Protein AF-A0A8C4P0Z4-F1 (afdb_monomer_lite)

Sequence (112 aa):
MQADARRRQRSNDNYFEDVPRSKLERQMAQAGEWCEPITLRPPNEATSSTPVQYWQHHPEKLIFQSCDYEAYYLGSMLVKELRGTESTQDACAKMRVNNFAKKKSLKKKLQK

Secondary structure (DSSP, 8-state):
--SSHHHHHTSSSSTTTTS---HHHHHHHHGGGG--------TTT--TTS---S-SS-HHHHHHS--------------SS--TTHHHHHHHHHHHHHHHHHHHHHHHHTT-

Foldseek 3Di:
DPPVVVVVVPPPPCPVVPDPQDPVNVVVVVVPVQPDPDDDDDPVPPPPPDPPPDDPDDVCCVPPHDDDDDDDDLDDDDQPDDDDCVSVVVVVVVSVVVSVVVVVVVVVVVVD

InterPro domains:
  IPR011993 PH-like domain superfamily [G3DSA:2.30.29.30] (49-112)
  IPR033635 Ankyrin repeat and SAM domain-containing protein 1/Caskin [PTHR24174] (2-99)

pLDDT: mean 70.67, std 17.08, range [40.75, 96.38]

Structure (mmCIF, N/CA/C/O backbone):
data_AF-A0A8C4P0Z4-F1
#
_entry.id   AF-A0A8C4P0Z4-F1
#
loop_
_atom_site.group_PDB
_atom_site.id
_atom_site.type_symbol
_atom_site.label_atom_id
_atom_site.label_alt_id
_atom_site.label_comp_id
_atom_site.label_asym_id
_atom_site.label_entity_id
_atom_site.label_seq_id
_atom_site.pdbx_PDB_ins_code
_atom_site.Cartn_x
_atom_site.Cartn_y
_atom_site.Cartn_z
_atom_site.occupancy
_atom_site.B_iso_or_equiv
_atom_site.auth_seq_id
_atom_site.auth_comp_id
_atom_site.auth_asym_id
_atom_site.auth_atom_id
_atom_site.pdbx_PDB_model_num
ATOM 1 N N . MET A 1 1 ? -22.651 25.678 -34.015 1.00 46.91 1 MET A N 1
ATOM 2 C CA . MET A 1 1 ? -21.656 25.433 -32.939 1.00 46.91 1 MET A CA 1
ATOM 3 C C . MET A 1 1 ? -21.719 24.000 -32.362 1.00 46.91 1 MET A C 1
ATOM 5 O O . MET A 1 1 ? -21.581 23.842 -31.161 1.00 46.91 1 MET A O 1
ATOM 9 N N . GLN A 1 2 ? -21.888 22.930 -33.163 1.00 53.06 2 GLN A N 1
ATOM 10 C CA . GLN A 1 2 ? -21.899 21.537 -32.636 1.00 53.06 2 GLN A CA 1
ATOM 11 C C . GLN A 1 2 ? -20.977 20.543 -33.375 1.00 53.06 2 GLN A C 1
ATOM 13 O O . GLN A 1 2 ? -20.815 19.413 -32.925 1.00 53.06 2 GLN A O 1
ATOM 18 N N . ALA A 1 3 ? -20.319 20.943 -34.468 1.00 44.44 3 ALA A N 1
ATOM 19 C CA . ALA A 1 3 ? -19.463 20.041 -35.248 1.00 44.44 3 ALA A CA 1
ATOM 20 C C . ALA A 1 3 ? -18.052 19.830 -34.647 1.00 44.44 3 ALA A C 1
ATOM 22 O O . ALA A 1 3 ? -17.390 18.846 -34.962 1.00 44.44 3 ALA A O 1
ATOM 23 N N . ASP A 1 4 ? -17.609 20.715 -33.747 1.00 52.91 4 ASP A N 1
ATOM 24 C CA . ASP A 1 4 ? -16.235 20.740 -33.215 1.00 52.91 4 ASP A CA 1
ATOM 25 C C . ASP A 1 4 ? -16.016 19.772 -32.027 1.00 52.91 4 ASP A C 1
ATOM 27 O O . ASP A 1 4 ? -14.901 19.330 -31.748 1.00 52.91 4 ASP A O 1
ATOM 31 N N . ALA A 1 5 ? -17.099 19.377 -31.344 1.00 47.59 5 ALA A N 1
ATOM 32 C CA . ALA A 1 5 ? -17.038 18.508 -30.166 1.00 47.59 5 ALA A CA 1
ATOM 33 C C . ALA A 1 5 ? -16.803 17.026 -30.519 1.00 47.59 5 ALA A C 1
ATOM 35 O O . ALA A 1 5 ? -16.118 16.312 -29.789 1.00 47.59 5 ALA A O 1
ATOM 36 N N . ARG A 1 6 ? -17.306 16.558 -31.672 1.00 53.38 6 ARG A N 1
ATOM 37 C CA . ARG A 1 6 ? -17.184 15.146 -32.085 1.00 53.38 6 ARG A CA 1
ATOM 38 C C . ARG A 1 6 ? -15.784 14.769 -32.575 1.00 53.38 6 ARG A C 1
ATOM 40 O O . ARG A 1 6 ? -15.417 13.599 -32.505 1.00 53.38 6 ARG A O 1
ATOM 47 N N . ARG A 1 7 ? -14.983 15.736 -33.043 1.00 52.75 7 ARG A N 1
ATOM 48 C CA . ARG A 1 7 ? -13.620 15.474 -33.542 1.00 52.75 7 ARG A CA 1
ATOM 49 C C . ARG A 1 7 ? -12.616 15.219 -32.414 1.00 52.75 7 ARG A C 1
ATOM 51 O O . ARG A 1 7 ? -11.642 14.510 -32.633 1.00 52.75 7 ARG A O 1
ATOM 58 N N . ARG A 1 8 ? -12.869 15.743 -31.207 1.00 52.44 8 ARG A N 1
ATOM 59 C CA . ARG A 1 8 ? -11.991 15.552 -30.038 1.00 52.44 8 ARG A CA 1
ATOM 60 C C . ARG A 1 8 ? -12.169 14.202 -29.340 1.00 52.44 8 ARG A C 1
ATOM 62 O O . ARG A 1 8 ? -11.203 13.704 -28.783 1.00 52.44 8 ARG A O 1
ATOM 69 N N . GLN A 1 9 ? -13.350 13.582 -29.404 1.00 51.03 9 GLN A N 1
ATOM 70 C CA . GLN A 1 9 ? -13.582 12.297 -28.724 1.00 51.03 9 GLN A CA 1
ATOM 71 C C . GLN A 1 9 ? -13.019 11.077 -29.466 1.00 51.03 9 GLN A C 1
ATOM 73 O O . GLN A 1 9 ? -12.776 10.064 -28.831 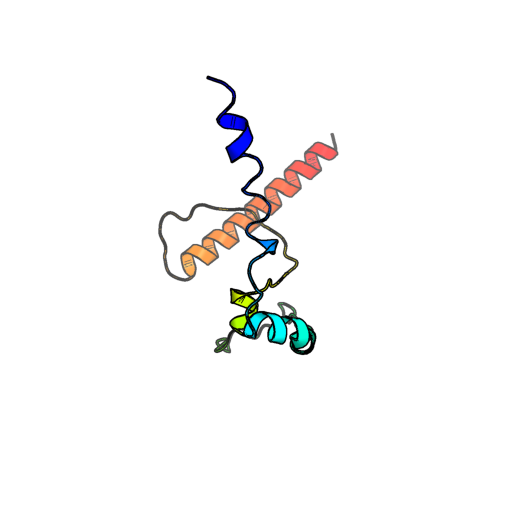1.00 51.03 9 GLN A O 1
ATOM 78 N N . ARG A 1 10 ? -12.786 11.143 -30.784 1.00 48.44 10 ARG A N 1
ATOM 79 C CA . ARG A 1 10 ? -12.343 9.967 -31.563 1.00 48.44 10 ARG A CA 1
ATOM 80 C C . ARG A 1 10 ? -10.822 9.814 -31.684 1.00 48.44 10 ARG A C 1
ATOM 82 O O . ARG A 1 10 ? -10.366 8.851 -32.281 1.00 48.44 10 ARG A O 1
ATOM 89 N N . SER A 1 11 ? -10.048 10.775 -31.176 1.00 50.84 11 SER A N 1
ATOM 90 C CA . SER A 1 11 ? -8.596 10.846 -31.401 1.00 50.84 11 SER A CA 1
ATOM 91 C C . SER A 1 11 ? -7.752 10.412 -30.200 1.00 50.84 11 SER A C 1
ATOM 93 O O . SER A 1 11 ? -6.532 10.390 -30.324 1.00 50.84 11 SER A O 1
ATOM 95 N N . ASN A 1 12 ? -8.362 10.106 -29.050 1.00 47.66 12 ASN A N 1
ATOM 96 C CA . ASN A 1 12 ? -7.616 9.917 -27.803 1.00 47.66 12 ASN A CA 1
ATOM 97 C C . ASN A 1 12 ? -7.426 8.450 -27.378 1.00 47.66 12 ASN A C 1
ATOM 99 O O . ASN A 1 12 ? -6.652 8.205 -26.462 1.00 47.66 12 ASN A O 1
ATOM 103 N N . ASP A 1 13 ? -8.073 7.488 -28.045 1.00 46.09 13 ASP A N 1
ATOM 104 C CA . ASP A 1 13 ? -8.014 6.070 -27.640 1.00 46.09 13 ASP A CA 1
ATOM 105 C C . ASP A 1 13 ? -6.921 5.251 -28.348 1.00 46.09 13 ASP A C 1
ATOM 107 O O . ASP A 1 13 ? -6.583 4.170 -27.886 1.00 46.09 13 ASP A O 1
ATOM 111 N N . ASN A 1 14 ? -6.313 5.762 -29.425 1.00 46.56 14 ASN A N 1
ATOM 112 C CA . ASN A 1 14 ? -5.303 5.015 -30.198 1.00 46.56 14 ASN A CA 1
ATOM 113 C C . ASN A 1 14 ? -3.859 5.493 -29.976 1.00 46.56 14 ASN A C 1
ATOM 115 O O . ASN A 1 14 ? -2.928 4.894 -30.499 1.00 46.56 14 ASN A O 1
ATOM 119 N N . TYR A 1 15 ? -3.640 6.554 -29.192 1.00 46.97 15 TYR A N 1
ATOM 120 C CA . TYR A 1 15 ? -2.289 7.095 -28.993 1.00 46.97 15 TYR A CA 1
ATOM 121 C C . TYR A 1 15 ? -1.390 6.171 -28.158 1.00 46.97 15 TYR A C 1
ATOM 123 O O . TYR A 1 15 ? -0.172 6.231 -28.278 1.00 46.97 15 TYR A O 1
ATOM 131 N N . PHE A 1 16 ? -1.977 5.318 -27.315 1.00 40.75 16 PHE A N 1
ATOM 132 C CA . PHE A 1 16 ? -1.209 4.420 -26.453 1.00 40.75 16 PHE A CA 1
ATOM 133 C C . PHE A 1 16 ? -0.806 3.109 -27.153 1.00 40.75 16 PHE A C 1
ATOM 135 O O . PHE A 1 16 ? 0.234 2.550 -26.823 1.00 40.75 16 PHE A O 1
ATOM 142 N N . GLU A 1 17 ? -1.574 2.652 -28.149 1.00 44.97 17 GLU A N 1
ATOM 143 C CA . GLU A 1 17 ? -1.304 1.403 -28.886 1.00 44.97 17 GLU A CA 1
ATOM 144 C C . GLU A 1 17 ? -0.241 1.568 -29.989 1.00 44.97 17 GLU A C 1
ATOM 146 O O . GLU A 1 17 ? 0.491 0.625 -30.281 1.00 44.97 17 GLU A O 1
ATOM 151 N N . ASP A 1 18 ? -0.096 2.771 -30.558 1.00 46.66 18 ASP A N 1
ATOM 152 C CA . ASP A 1 18 ? 0.884 3.064 -31.618 1.00 46.66 18 ASP A CA 1
ATOM 153 C C . ASP A 1 18 ? 2.266 3.501 -31.087 1.00 46.66 18 ASP A C 1
ATOM 155 O O . ASP A 1 18 ? 3.148 3.878 -31.866 1.00 46.66 18 ASP A O 1
ATOM 159 N N . VAL A 1 19 ? 2.504 3.453 -29.769 1.00 52.09 19 VAL A N 1
ATOM 160 C CA . VAL A 1 19 ? 3.842 3.704 -29.215 1.00 52.09 19 VAL A CA 1
ATOM 161 C C . VAL A 1 19 ? 4.728 2.502 -29.559 1.00 52.09 19 VAL A C 1
ATOM 163 O O . VAL A 1 19 ? 4.460 1.394 -29.086 1.00 52.09 19 VAL A O 1
ATOM 166 N N . PRO A 1 20 ? 5.800 2.661 -30.361 1.00 54.78 20 PRO A N 1
ATOM 167 C CA . PRO A 1 20 ? 6.692 1.554 -30.663 1.00 54.78 20 PRO A CA 1
ATOM 168 C C . PRO A 1 20 ? 7.333 1.083 -29.358 1.00 54.78 20 PRO A C 1
ATOM 170 O O . PRO A 1 20 ? 8.232 1.746 -28.837 1.00 54.78 20 PRO A O 1
ATOM 173 N N . ARG A 1 21 ? 6.860 -0.061 -28.834 1.00 57.81 21 ARG A N 1
ATOM 174 C CA . ARG A 1 21 ? 7.440 -0.721 -27.657 1.00 57.81 21 ARG A CA 1
ATOM 175 C C . ARG A 1 21 ? 8.953 -0.699 -27.792 1.00 57.81 21 ARG A C 1
ATOM 177 O O . ARG A 1 21 ? 9.500 -1.222 -28.775 1.00 57.81 21 ARG A O 1
ATOM 184 N N . SER A 1 22 ? 9.616 -0.054 -26.837 1.00 66.81 22 SER A N 1
ATOM 185 C CA . SER A 1 22 ? 11.064 0.135 -26.884 1.00 66.81 22 SER A CA 1
ATOM 186 C C . SER A 1 22 ? 11.769 -1.226 -26.984 1.00 66.81 22 SER A C 1
ATOM 188 O O . SER A 1 22 ? 11.234 -2.258 -26.572 1.00 66.81 22 SER A O 1
ATOM 190 N N . LYS A 1 23 ? 12.991 -1.266 -27.534 1.00 62.38 23 LYS A N 1
ATOM 191 C CA . LYS A 1 23 ? 13.789 -2.508 -27.596 1.00 62.38 23 LYS A CA 1
ATOM 192 C C . LYS A 1 23 ? 13.908 -3.176 -26.214 1.00 62.38 23 LYS A C 1
ATOM 194 O O . LYS A 1 23 ? 13.871 -4.401 -26.134 1.00 62.38 23 LYS A O 1
ATOM 199 N N . LEU A 1 24 ? 13.969 -2.357 -25.160 1.00 61.09 24 LEU A N 1
ATOM 200 C CA . LEU A 1 24 ? 13.936 -2.779 -23.763 1.00 61.09 24 LEU A CA 1
ATOM 201 C C . LEU A 1 24 ? 12.619 -3.486 -23.423 1.00 61.09 24 LEU A C 1
ATOM 203 O O . LEU A 1 24 ? 12.642 -4.608 -22.943 1.00 61.09 24 LEU A O 1
ATOM 207 N N . GLU A 1 25 ? 11.474 -2.896 -23.758 1.00 65.81 25 GLU A N 1
ATOM 208 C CA . GLU A 1 25 ? 10.158 -3.485 -23.488 1.00 65.81 25 GLU A CA 1
ATOM 209 C C . GLU A 1 25 ? 9.946 -4.831 -24.205 1.00 65.81 25 GLU A C 1
ATOM 211 O O . GLU A 1 25 ? 9.360 -5.761 -23.651 1.00 65.81 25 GLU A O 1
ATOM 216 N N . ARG A 1 26 ? 10.484 -4.977 -25.423 1.00 67.31 26 ARG A N 1
ATOM 217 C CA . ARG A 1 26 ? 10.432 -6.239 -26.179 1.00 67.31 26 ARG A CA 1
ATOM 218 C C . ARG A 1 26 ? 11.342 -7.320 -25.582 1.00 67.31 26 ARG A C 1
ATOM 220 O O . ARG A 1 26 ? 10.944 -8.480 -25.544 1.00 67.31 26 ARG A O 1
ATOM 227 N N . GLN A 1 27 ? 12.525 -6.948 -25.085 1.00 62.59 27 GLN A N 1
ATOM 228 C CA . GLN A 1 27 ? 13.380 -7.848 -24.297 1.00 62.59 27 GLN A CA 1
ATOM 229 C C . GLN A 1 27 ? 12.727 -8.213 -22.959 1.00 62.59 27 GLN A C 1
ATOM 231 O O . GLN A 1 27 ? 12.818 -9.358 -22.537 1.00 62.59 27 GLN 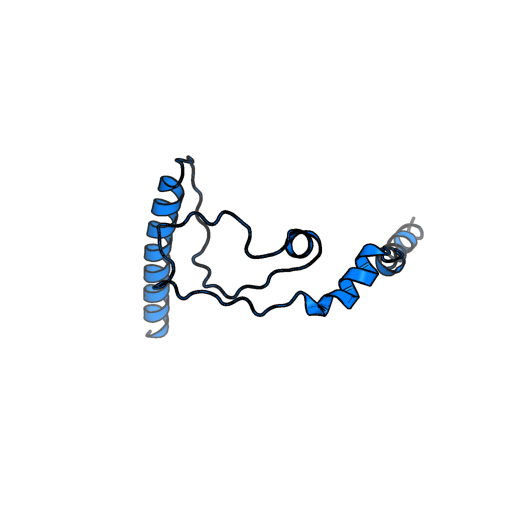A O 1
ATOM 236 N N . MET A 1 28 ? 12.005 -7.282 -22.331 1.00 58.56 28 MET A N 1
ATOM 237 C CA . MET A 1 28 ? 11.284 -7.500 -21.073 1.00 58.56 28 MET A CA 1
ATOM 238 C C . MET A 1 28 ? 10.078 -8.434 -21.223 1.00 58.56 28 MET A C 1
ATOM 240 O O . MET A 1 28 ? 9.806 -9.222 -20.325 1.00 58.56 28 MET A O 1
ATOM 244 N N . ALA A 1 29 ? 9.388 -8.407 -22.366 1.00 60.41 29 ALA A N 1
ATOM 245 C CA . ALA A 1 29 ? 8.337 -9.378 -22.676 1.00 60.41 29 ALA A CA 1
ATOM 246 C C . ALA A 1 29 ? 8.882 -10.813 -22.838 1.00 60.41 29 ALA A C 1
ATOM 248 O O . ALA A 1 29 ? 8.184 -11.773 -22.526 1.00 60.41 29 ALA A O 1
ATOM 249 N N . GLN A 1 30 ? 10.136 -10.967 -23.285 1.00 57.28 30 GLN A N 1
ATOM 250 C CA . GLN A 1 30 ? 10.848 -12.257 -23.302 1.00 57.28 30 GLN A CA 1
ATOM 251 C C . GLN A 1 30 ? 11.376 -12.663 -21.918 1.00 57.28 30 GLN A C 1
ATOM 253 O O . GLN A 1 30 ? 11.723 -13.814 -21.690 1.00 57.28 30 GLN A O 1
ATOM 258 N N . ALA A 1 31 ? 11.376 -11.729 -20.973 1.00 53.88 31 ALA A N 1
ATOM 259 C CA . ALA A 1 31 ? 11.927 -11.847 -19.635 1.00 53.88 31 ALA A CA 1
ATOM 260 C C . ALA A 1 31 ? 10.949 -12.494 -18.631 1.00 53.88 31 ALA A C 1
ATOM 262 O O . ALA A 1 31 ? 11.080 -12.321 -17.420 1.00 53.88 31 ALA A O 1
ATOM 263 N N . GLY A 1 32 ? 9.977 -13.271 -19.126 1.00 53.00 32 GLY A N 1
ATOM 264 C CA . GLY A 1 32 ? 9.129 -14.140 -18.300 1.00 53.00 32 GLY A CA 1
ATOM 265 C C . GLY A 1 32 ? 9.921 -15.179 -17.488 1.00 53.00 32 GLY A C 1
ATOM 266 O O . GLY A 1 32 ? 9.360 -15.787 -16.584 1.00 53.00 32 GLY A O 1
ATOM 267 N N . GLU A 1 33 ? 11.220 -15.342 -17.766 1.00 50.00 33 GLU A N 1
ATOM 268 C CA . GLU A 1 33 ? 12.165 -16.164 -16.998 1.00 50.00 33 GLU A CA 1
ATOM 269 C C . GLU A 1 33 ? 12.610 -15.546 -15.659 1.00 50.00 33 GLU A C 1
ATOM 271 O O . GLU A 1 33 ? 13.039 -16.284 -14.780 1.00 50.00 33 GLU A O 1
ATOM 276 N N . TRP A 1 34 ? 12.475 -14.230 -15.434 1.00 52.25 34 TRP A N 1
ATOM 277 C CA . TRP A 1 34 ? 12.845 -13.615 -14.139 1.00 52.25 34 TRP A CA 1
ATOM 278 C C . TRP A 1 34 ? 11.785 -13.809 -13.044 1.00 52.25 34 TRP A C 1
ATOM 280 O O . TRP A 1 34 ? 11.917 -13.295 -11.930 1.00 52.25 34 TRP A O 1
ATOM 290 N N . CYS A 1 35 ? 10.699 -14.515 -13.356 1.00 53.34 35 CYS A N 1
ATOM 291 C CA . CYS A 1 35 ? 9.627 -14.839 -12.428 1.00 53.34 35 CYS A CA 1
ATOM 292 C C . CYS A 1 35 ? 9.987 -16.071 -11.592 1.00 53.34 35 CYS A C 1
ATOM 294 O O . CYS A 1 35 ? 9.339 -17.111 -11.702 1.00 53.34 35 CYS A O 1
ATOM 296 N N . GLU A 1 36 ? 10.990 -15.961 -10.721 1.00 59.75 36 GLU A N 1
ATOM 297 C CA . GLU A 1 36 ? 11.117 -16.960 -9.661 1.00 59.75 36 GLU A CA 1
ATOM 298 C C . GLU A 1 36 ? 9.942 -16.824 -8.673 1.00 59.75 36 GLU A C 1
ATOM 300 O O . GLU A 1 36 ? 9.566 -15.699 -8.306 1.00 59.75 36 GLU A O 1
ATOM 305 N N . PR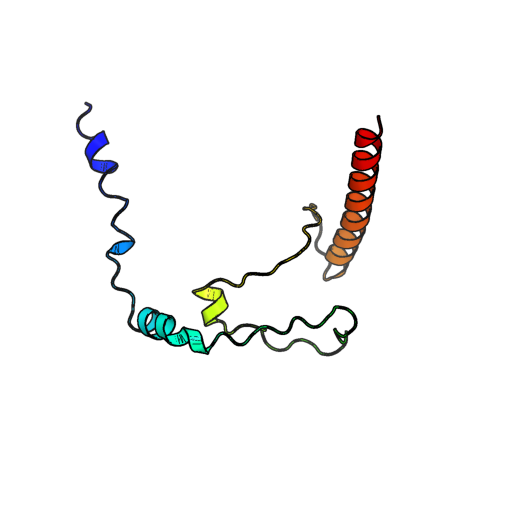O A 1 37 ? 9.325 -17.940 -8.237 1.00 57.38 37 PRO A N 1
ATOM 306 C CA . PRO A 1 37 ? 8.275 -17.913 -7.231 1.00 57.38 37 PRO A CA 1
ATOM 307 C C . PRO A 1 37 ? 8.791 -17.262 -5.947 1.00 57.38 37 PRO A C 1
ATOM 309 O O . PRO A 1 37 ? 9.730 -17.744 -5.316 1.00 57.38 37 PRO A O 1
ATOM 312 N N . ILE A 1 38 ? 8.157 -16.165 -5.535 1.00 61.09 38 ILE A N 1
ATOM 313 C CA . ILE A 1 38 ? 8.499 -15.498 -4.282 1.00 61.09 38 ILE A CA 1
ATOM 314 C C . ILE A 1 38 ? 8.109 -16.400 -3.106 1.00 61.09 38 ILE A C 1
ATOM 316 O O . ILE A 1 38 ? 6.931 -16.613 -2.817 1.00 61.09 38 ILE A O 1
ATOM 320 N N . THR A 1 39 ? 9.099 -16.943 -2.400 1.00 59.97 39 THR A N 1
ATOM 321 C CA . THR A 1 39 ? 8.845 -17.665 -1.152 1.00 59.97 39 THR A CA 1
ATOM 322 C C . THR A 1 39 ? 8.568 -16.640 -0.058 1.00 59.97 39 THR A C 1
ATOM 324 O O . THR A 1 39 ? 9.491 -16.086 0.548 1.00 59.97 39 THR A O 1
ATOM 327 N N . LEU A 1 40 ? 7.290 -16.341 0.184 1.00 59.44 40 LEU A N 1
ATOM 328 C CA . LEU A 1 40 ? 6.893 -15.565 1.354 1.00 59.44 40 LEU A CA 1
ATOM 329 C C . LEU A 1 40 ? 7.265 -16.368 2.601 1.00 59.44 40 LEU A C 1
ATOM 331 O O . LEU A 1 40 ? 6.647 -17.394 2.888 1.00 59.44 40 LEU A O 1
ATOM 335 N N . ARG A 1 41 ? 8.285 -15.916 3.339 1.00 62.31 41 ARG A N 1
ATOM 336 C CA . ARG A 1 41 ? 8.617 -16.539 4.622 1.00 62.31 41 ARG A CA 1
ATOM 337 C C . ARG A 1 41 ? 7.438 -16.367 5.579 1.00 62.31 41 ARG A C 1
ATOM 339 O O . ARG A 1 41 ? 6.907 -15.255 5.686 1.00 62.31 41 ARG A O 1
ATOM 346 N N . PRO A 1 42 ? 7.019 -17.428 6.281 1.00 57.78 42 PRO A N 1
ATOM 347 C CA . PRO A 1 42 ? 5.945 -17.308 7.241 1.00 57.78 42 PRO A CA 1
ATOM 348 C C . PRO A 1 42 ? 6.380 -16.365 8.385 1.00 57.78 42 PRO A C 1
ATOM 350 O O . PRO A 1 42 ? 7.569 -16.279 8.709 1.00 57.78 42 PRO A O 1
ATOM 353 N N . PRO A 1 43 ? 5.449 -15.611 9.002 1.00 57.16 43 PRO A N 1
ATOM 354 C CA . PRO A 1 43 ? 5.784 -14.572 9.984 1.00 57.16 43 PRO A CA 1
ATOM 355 C C . PRO A 1 43 ? 6.605 -15.052 11.194 1.00 57.16 43 PRO A C 1
ATOM 357 O O . PRO A 1 43 ? 7.260 -14.244 11.844 1.00 57.16 43 PRO A O 1
ATOM 360 N N . ASN A 1 44 ? 6.565 -16.350 11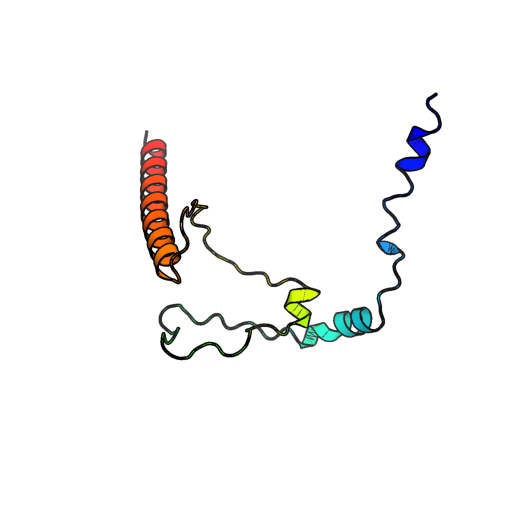.502 1.00 54.47 44 ASN A N 1
ATOM 361 C CA . ASN A 1 44 ? 7.328 -17.015 12.565 1.00 54.47 44 ASN A CA 1
ATOM 362 C C . ASN A 1 44 ? 8.800 -17.304 12.194 1.00 54.47 44 ASN A C 1
ATOM 364 O O . ASN A 1 44 ? 9.597 -17.555 13.092 1.00 54.47 44 ASN A O 1
ATOM 368 N N . GLU A 1 45 ? 9.166 -17.242 10.911 1.00 54.69 45 GLU A N 1
ATOM 369 C CA . GLU A 1 45 ? 10.529 -17.446 10.382 1.00 54.69 45 GLU A CA 1
ATOM 370 C C . GLU A 1 45 ? 11.178 -16.139 9.890 1.00 54.69 45 GLU A C 1
ATOM 372 O O . GLU A 1 45 ? 12.315 -16.115 9.399 1.00 54.69 45 GLU A O 1
ATOM 377 N N . ALA A 1 46 ? 10.464 -15.020 10.022 1.00 57.00 46 ALA A N 1
ATOM 378 C CA . ALA A 1 46 ? 11.014 -13.690 9.825 1.00 57.00 46 ALA A CA 1
ATOM 379 C C . ALA A 1 46 ? 11.950 -13.359 10.997 1.00 57.00 46 ALA A C 1
ATOM 381 O O . ALA A 1 46 ? 11.554 -12.744 11.985 1.00 57.00 46 ALA A O 1
ATOM 382 N N . THR A 1 47 ? 13.205 -13.805 10.911 1.00 53.66 47 THR A N 1
ATOM 383 C CA . THR A 1 47 ? 14.267 -13.432 11.849 1.00 53.66 47 THR A CA 1
ATOM 384 C C . THR A 1 47 ? 14.312 -11.909 11.970 1.00 53.66 47 THR A C 1
ATOM 386 O O . THR A 1 47 ? 14.675 -11.215 11.024 1.00 53.66 47 THR A O 1
ATOM 389 N N . SER A 1 48 ? 13.957 -11.379 13.138 1.00 58.06 48 SER A N 1
ATOM 390 C CA . SER A 1 48 ? 13.814 -9.945 13.422 1.00 58.06 48 SER A CA 1
ATOM 391 C C . SER A 1 48 ? 15.131 -9.157 13.443 1.00 58.06 48 SER A C 1
ATOM 393 O O . SER A 1 48 ? 15.160 -8.046 13.962 1.00 58.06 48 SER A O 1
ATOM 395 N N . SER A 1 49 ? 16.236 -9.722 12.951 1.00 52.59 49 SER A N 1
ATOM 396 C CA . SER A 1 49 ? 17.576 -9.215 13.257 1.00 52.59 49 SER A CA 1
ATOM 397 C C . SER A 1 49 ? 18.516 -9.050 12.067 1.00 52.59 49 SER A C 1
ATOM 399 O O . SER A 1 49 ? 19.591 -8.485 12.259 1.00 52.59 49 SER A O 1
ATOM 401 N N . THR A 1 50 ? 18.162 -9.490 10.857 1.00 53.97 50 THR A N 1
ATOM 402 C CA . THR A 1 50 ? 18.964 -9.158 9.672 1.00 53.97 50 THR A CA 1
ATOM 403 C C . THR A 1 50 ? 18.285 -8.030 8.903 1.00 53.97 50 THR A C 1
ATOM 405 O O . THR A 1 50 ? 17.174 -8.221 8.402 1.00 53.97 50 THR A O 1
ATOM 408 N N . PRO A 1 51 ? 18.899 -6.833 8.820 1.00 61.62 51 PRO A N 1
ATOM 409 C CA . PRO A 1 51 ? 18.367 -5.785 7.969 1.00 61.62 51 PRO A CA 1
ATOM 410 C C . PRO A 1 51 ? 18.311 -6.330 6.544 1.00 61.62 51 PRO A C 1
ATOM 412 O O . PRO A 1 51 ? 19.292 -6.862 6.025 1.00 61.62 51 PRO A O 1
ATOM 415 N N . VAL A 1 52 ? 17.141 -6.232 5.924 1.00 64.62 52 VAL A N 1
ATOM 416 C CA . VAL A 1 52 ? 16.983 -6.538 4.507 1.00 64.62 52 VAL A CA 1
ATOM 417 C C . VAL A 1 52 ? 17.764 -5.466 3.748 1.00 64.62 52 VAL A C 1
ATOM 419 O O . VAL A 1 52 ? 17.347 -4.312 3.695 1.00 64.62 52 VAL A O 1
ATOM 422 N N . GLN A 1 53 ? 18.948 -5.825 3.247 1.00 72.94 53 GLN A N 1
ATOM 423 C CA . GLN A 1 53 ? 19.852 -4.886 2.571 1.00 72.94 53 GLN A CA 1
ATOM 424 C C . GLN A 1 53 ? 19.496 -4.670 1.094 1.00 72.94 53 GLN A C 1
ATOM 426 O O . GLN A 1 53 ? 20.027 -3.757 0.468 1.00 72.94 53 GLN A O 1
ATOM 431 N N . TYR A 1 54 ? 18.605 -5.493 0.535 1.00 78.75 54 TYR A N 1
ATOM 432 C CA . TYR A 1 54 ? 18.193 -5.432 -0.865 1.00 78.75 54 TYR A CA 1
ATOM 433 C C . TYR A 1 54 ? 16.694 -5.690 -1.024 1.00 78.75 54 TYR A C 1
ATOM 435 O O . TYR A 1 54 ? 16.081 -6.405 -0.233 1.00 78.75 54 TYR A O 1
ATOM 443 N N . TRP A 1 55 ? 16.098 -5.102 -2.061 1.00 83.56 55 TRP A N 1
ATOM 444 C CA . TRP A 1 55 ? 14.694 -5.331 -2.392 1.00 83.56 55 TRP A CA 1
ATOM 445 C C . TRP A 1 55 ? 14.480 -6.761 -2.880 1.00 83.56 55 TRP A C 1
ATOM 447 O O . TRP A 1 55 ? 15.294 -7.307 -3.617 1.00 83.56 55 TRP A O 1
ATOM 457 N N . GLN A 1 56 ? 13.346 -7.346 -2.498 1.00 79.94 56 GLN A N 1
ATOM 458 C CA . GLN A 1 56 ? 12.966 -8.695 -2.920 1.00 79.94 56 GLN A CA 1
ATOM 459 C C . GLN A 1 56 ? 12.754 -8.804 -4.442 1.00 79.94 56 GLN A C 1
ATOM 461 O O . GLN A 1 56 ? 12.911 -9.883 -5.003 1.00 79.94 56 GLN A O 1
ATOM 466 N N . HIS A 1 57 ? 12.395 -7.698 -5.102 1.00 81.06 57 HIS A N 1
ATOM 467 C CA . HIS A 1 57 ? 12.246 -7.615 -6.555 1.00 81.06 57 HIS A CA 1
ATOM 468 C C . HIS A 1 57 ? 13.341 -6.734 -7.147 1.00 81.06 57 HIS A C 1
ATOM 470 O O . HIS A 1 57 ? 13.714 -5.720 -6.555 1.00 81.06 57 HIS A O 1
ATOM 476 N N . HIS A 1 58 ? 13.790 -7.090 -8.351 1.00 83.00 58 HIS A N 1
ATOM 477 C CA . HIS A 1 58 ? 14.621 -6.220 -9.178 1.00 83.00 58 HIS A CA 1
ATOM 478 C C . HIS A 1 58 ? 13.891 -4.888 -9.462 1.00 83.00 58 HIS A C 1
ATOM 480 O O . HIS A 1 58 ? 12.664 -4.896 -9.637 1.00 83.00 58 HIS A O 1
ATOM 486 N N . PRO A 1 59 ? 14.598 -3.741 -9.526 1.00 87.25 59 PRO A N 1
ATOM 487 C CA . PRO A 1 59 ? 13.976 -2.435 -9.750 1.00 87.25 59 PRO A CA 1
ATOM 488 C C . PRO A 1 59 ? 13.164 -2.383 -11.048 1.00 87.25 59 PRO A C 1
ATOM 490 O O . PRO A 1 59 ? 12.112 -1.749 -1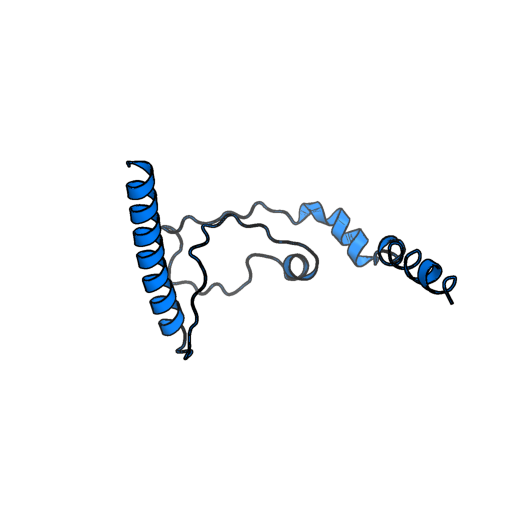1.084 1.00 87.25 59 PRO A O 1
ATOM 493 N N . GLU A 1 60 ? 13.583 -3.109 -12.086 1.00 87.31 60 GLU A N 1
ATOM 494 C CA . GLU A 1 60 ? 12.873 -3.204 -13.361 1.00 87.31 60 GLU A CA 1
ATOM 495 C C . GLU A 1 60 ? 11.437 -3.718 -13.188 1.00 87.31 60 GLU A C 1
ATOM 497 O O . GLU A 1 60 ? 10.505 -3.194 -13.798 1.00 87.31 60 GLU A O 1
ATOM 502 N N . LYS A 1 61 ? 11.241 -4.704 -12.308 1.00 83.69 61 LYS A N 1
ATOM 503 C CA . LYS A 1 61 ? 9.922 -5.270 -12.014 1.00 83.69 61 LYS A CA 1
ATOM 504 C C . LYS A 1 61 ? 9.039 -4.293 -11.232 1.00 83.69 61 LYS A C 1
ATOM 506 O O . LYS A 1 61 ? 7.838 -4.241 -11.466 1.00 83.69 61 LYS A O 1
ATOM 511 N N . LEU A 1 62 ? 9.622 -3.498 -10.332 1.00 86.31 62 LEU A N 1
ATOM 512 C CA . LEU A 1 62 ? 8.890 -2.505 -9.534 1.00 86.31 62 LEU A CA 1
ATOM 513 C C . LEU A 1 62 ? 8.493 -1.256 -10.338 1.00 86.31 62 LEU A C 1
ATOM 515 O O . LEU A 1 62 ? 7.488 -0.628 -10.020 1.00 86.31 62 LEU A O 1
ATOM 519 N N . ILE A 1 63 ? 9.292 -0.880 -11.341 1.00 88.38 63 ILE A N 1
ATOM 520 C CA . ILE A 1 63 ? 9.087 0.340 -12.137 1.00 88.38 63 ILE A CA 1
ATOM 521 C C . ILE A 1 63 ? 8.199 0.074 -13.357 1.00 88.38 63 ILE A C 1
ATOM 523 O O . ILE A 1 63 ? 7.355 0.904 -13.687 1.00 88.38 63 ILE A O 1
ATOM 527 N N . PHE A 1 64 ? 8.399 -1.056 -14.042 1.00 86.25 64 PHE A N 1
ATOM 528 C CA . PHE A 1 64 ? 7.789 -1.314 -15.353 1.00 86.25 64 PHE A CA 1
ATOM 529 C C . PHE A 1 64 ? 6.718 -2.413 -15.350 1.00 86.25 64 PHE A C 1
ATOM 531 O O . PHE A 1 64 ? 6.052 -2.609 -16.365 1.00 86.25 64 PHE A O 1
ATOM 538 N N . GLN A 1 65 ? 6.556 -3.148 -14.249 1.00 86.19 65 GLN A N 1
ATOM 539 C CA . GLN A 1 65 ? 5.566 -4.220 -14.112 1.00 86.19 65 GLN A CA 1
ATOM 540 C C . GLN A 1 65 ? 4.743 -4.025 -12.826 1.00 86.19 65 GLN A C 1
ATOM 542 O O . GLN A 1 65 ? 4.692 -2.931 -12.266 1.00 86.19 65 GLN A O 1
ATOM 547 N N . SER A 1 66 ? 4.072 -5.080 -12.363 1.00 83.94 66 SER A N 1
ATOM 548 C CA . SER A 1 66 ? 3.370 -5.122 -11.082 1.00 83.94 66 SER A CA 1
ATOM 549 C C . SER A 1 66 ? 3.929 -6.223 -10.180 1.00 83.94 66 SER A C 1
ATOM 551 O O . SER A 1 66 ? 4.533 -7.200 -10.627 1.00 83.94 66 SER A O 1
ATOM 553 N N . CYS A 1 67 ? 3.740 -6.049 -8.873 1.00 85.06 67 CYS A N 1
ATOM 554 C CA . CYS A 1 67 ? 4.009 -7.069 -7.865 1.00 85.06 67 CYS A CA 1
ATOM 555 C C . CYS A 1 67 ? 2.735 -7.283 -7.056 1.00 85.06 67 CYS A C 1
ATOM 557 O O . CYS A 1 67 ? 2.405 -6.469 -6.192 1.00 85.06 67 CYS A O 1
ATOM 559 N N . ASP A 1 68 ? 2.031 -8.370 -7.343 1.00 85.88 68 ASP A N 1
ATOM 560 C CA . ASP A 1 68 ? 0.757 -8.670 -6.704 1.00 85.88 68 ASP A CA 1
ATOM 561 C C . ASP A 1 68 ? 0.976 -9.494 -5.431 1.00 85.88 68 ASP A C 1
ATOM 563 O O . ASP A 1 68 ? 1.655 -10.521 -5.439 1.00 85.88 68 ASP A O 1
ATOM 567 N N . TYR A 1 69 ? 0.394 -9.029 -4.323 1.00 85.88 69 TYR A N 1
ATOM 568 C CA . TYR A 1 69 ? 0.445 -9.696 -3.025 1.00 85.88 69 TYR A CA 1
ATOM 569 C C . TYR A 1 69 ? -0.949 -9.797 -2.422 1.00 85.88 69 TYR A C 1
ATOM 571 O O . TYR A 1 69 ? -1.704 -8.823 -2.399 1.00 85.88 69 TYR A O 1
ATOM 579 N N . GLU A 1 70 ? -1.260 -10.958 -1.856 1.00 87.44 70 GLU A N 1
ATOM 580 C CA . GLU A 1 70 ? -2.473 -11.146 -1.071 1.00 87.44 70 GLU A CA 1
ATOM 581 C C . GLU A 1 70 ? -2.230 -10.728 0.386 1.00 87.44 70 GLU A C 1
ATOM 583 O O . GLU A 1 70 ? -1.302 -11.199 1.046 1.00 87.44 70 GLU A O 1
ATOM 588 N N . ALA A 1 71 ? -3.062 -9.820 0.903 1.00 86.69 71 ALA A N 1
ATOM 589 C CA . ALA A 1 71 ? -2.953 -9.334 2.274 1.00 86.69 71 ALA A CA 1
ATOM 590 C C . ALA A 1 71 ? -4.312 -8.942 2.863 1.00 86.69 71 ALA A C 1
ATOM 592 O O . ALA A 1 71 ? -5.240 -8.529 2.166 1.00 86.69 71 ALA A O 1
ATOM 593 N N . TYR A 1 72 ? -4.410 -8.996 4.193 1.00 87.56 72 TYR A N 1
ATOM 594 C CA . TYR A 1 72 ? -5.590 -8.531 4.916 1.00 87.56 72 TYR A CA 1
ATOM 595 C C . TYR A 1 72 ? -5.511 -7.031 5.198 1.00 87.56 72 TYR A C 1
ATOM 597 O O . TYR A 1 72 ? -4.753 -6.580 6.059 1.00 87.56 72 TYR A O 1
ATOM 605 N N . TYR A 1 73 ? -6.357 -6.253 4.528 1.00 91.06 73 TYR A N 1
ATOM 606 C CA . TYR A 1 73 ? -6.436 -4.816 4.757 1.00 91.06 73 TYR A CA 1
ATOM 607 C C . TYR A 1 73 ? -7.151 -4.480 6.078 1.00 91.06 73 TYR A C 1
ATOM 609 O O . TYR A 1 73 ? -8.325 -4.795 6.290 1.00 91.06 73 TYR A O 1
ATOM 617 N N . LEU A 1 74 ? -6.432 -3.818 6.988 1.00 89.81 74 LEU A N 1
ATOM 618 C CA . LEU A 1 74 ? -6.945 -3.456 8.314 1.00 89.81 74 LEU A CA 1
ATOM 619 C C . LEU A 1 74 ? -7.708 -2.117 8.343 1.00 89.81 74 LEU A C 1
ATOM 621 O O . LEU A 1 74 ? -8.417 -1.858 9.322 1.00 89.81 74 LEU A O 1
ATOM 625 N N . GLY A 1 75 ? -7.597 -1.298 7.290 1.00 91.31 75 GLY A N 1
ATOM 626 C CA . GLY A 1 75 ? -8.164 0.052 7.185 1.00 91.31 75 GLY A CA 1
ATOM 627 C C . GLY A 1 75 ? -7.096 1.141 7.020 1.00 91.31 75 GLY A C 1
ATOM 628 O O . GLY A 1 75 ? -5.914 0.842 6.889 1.00 91.31 75 GLY A O 1
ATOM 629 N N . SER A 1 76 ? -7.519 2.405 7.056 1.00 92.69 76 SER A N 1
ATOM 630 C CA . SER A 1 76 ? -6.628 3.574 7.085 1.00 92.69 76 SER A CA 1
ATOM 631 C C . SER A 1 76 ? -6.803 4.342 8.393 1.00 92.69 76 SER A C 1
ATOM 633 O O . SER A 1 76 ? -7.907 4.391 8.944 1.00 92.69 76 SER A O 1
ATOM 635 N N . MET A 1 77 ? -5.729 4.966 8.878 1.00 92.31 77 MET A N 1
ATOM 636 C CA . MET A 1 77 ? -5.758 5.834 10.054 1.00 92.31 77 MET A CA 1
ATOM 637 C C . MET A 1 77 ? -4.867 7.060 9.837 1.00 92.31 77 MET A C 1
ATOM 639 O O . MET A 1 77 ? -3.749 6.935 9.347 1.00 92.31 77 MET A O 1
ATOM 643 N N . LEU A 1 78 ? -5.361 8.240 10.219 1.00 93.81 78 LEU A N 1
ATOM 644 C CA . LEU A 1 78 ? -4.588 9.479 10.166 1.00 93.81 78 LEU A CA 1
ATOM 645 C C . LEU A 1 78 ? -3.558 9.518 11.304 1.00 93.81 78 LEU A C 1
ATOM 647 O O . LEU A 1 78 ? -3.924 9.420 12.476 1.00 93.81 78 LEU A O 1
ATOM 651 N N . VAL A 1 79 ? -2.289 9.726 10.955 1.00 95.25 79 VAL A N 1
ATOM 652 C CA . VAL A 1 79 ? -1.192 9.987 11.897 1.00 95.25 79 VAL A CA 1
ATOM 653 C C . VAL A 1 79 ? -0.855 11.473 11.822 1.00 95.25 79 VAL A C 1
ATOM 655 O O . VAL A 1 79 ? -0.463 11.962 10.768 1.00 95.25 79 VAL A O 1
ATOM 658 N N . LYS A 1 80 ? -1.052 12.200 12.927 1.00 94.44 80 LYS A N 1
ATOM 659 C CA . LYS A 1 80 ? -0.835 13.658 12.973 1.00 94.44 80 LYS A CA 1
ATOM 660 C C . LYS A 1 80 ? 0.642 14.037 13.060 1.00 94.44 80 LYS A C 1
ATOM 662 O O . LYS A 1 80 ? 1.047 15.034 12.481 1.00 94.44 80 LYS A O 1
ATOM 667 N N . GLU A 1 81 ? 1.424 13.239 13.779 1.00 94.81 81 GLU A N 1
ATOM 668 C CA . GLU A 1 81 ? 2.843 13.480 14.026 1.00 94.81 81 GLU A CA 1
ATOM 669 C C . GLU A 1 81 ? 3.629 12.197 13.776 1.00 94.81 81 GLU A C 1
ATOM 671 O O . GLU A 1 81 ? 3.302 11.142 14.331 1.00 94.81 81 GLU A O 1
ATOM 676 N N . LEU A 1 82 ? 4.663 12.295 12.942 1.00 95.62 82 LEU A N 1
ATOM 677 C CA . LEU A 1 82 ? 5.535 11.175 12.615 1.00 95.62 82 LEU A CA 1
ATOM 678 C C . LEU A 1 82 ? 6.671 11.086 13.641 1.00 95.62 82 LEU A C 1
ATOM 680 O O . LEU A 1 82 ? 7.427 12.039 13.817 1.00 95.62 82 LEU A O 1
ATOM 684 N N . ARG A 1 83 ? 6.799 9.931 14.299 1.00 96.38 83 ARG A N 1
ATOM 685 C CA . ARG A 1 83 ? 7.840 9.644 15.298 1.00 96.38 83 ARG A CA 1
ATOM 686 C C . ARG A 1 83 ? 8.500 8.309 14.980 1.00 96.38 83 ARG A C 1
ATOM 688 O O . ARG A 1 83 ? 8.173 7.287 15.580 1.00 96.38 83 ARG A O 1
ATOM 695 N N . GLY A 1 84 ? 9.378 8.313 13.976 1.00 93.81 84 GLY A N 1
ATOM 696 C CA . GLY A 1 84 ? 10.093 7.114 13.531 1.00 93.81 84 GLY A CA 1
ATOM 697 C C . GLY A 1 84 ? 9.167 5.906 13.337 1.00 93.81 84 GLY A C 1
ATOM 698 O O . GLY A 1 84 ? 8.101 6.007 12.727 1.00 93.81 84 GLY A O 1
ATOM 699 N N . THR A 1 85 ? 9.564 4.755 13.882 1.00 94.12 85 THR A N 1
ATOM 700 C CA . THR A 1 85 ? 8.768 3.516 13.848 1.00 94.12 85 THR A CA 1
ATOM 701 C C . THR A 1 85 ? 7.629 3.498 14.872 1.00 94.12 85 THR A C 1
ATOM 703 O O . THR A 1 85 ? 6.643 2.788 14.666 1.00 94.12 85 THR A O 1
ATOM 706 N N . GLU A 1 86 ? 7.712 4.293 15.940 1.00 96.12 86 GLU A N 1
ATOM 707 C CA . GLU A 1 86 ? 6.760 4.285 17.057 1.00 96.12 86 GLU A CA 1
ATOM 708 C C . GLU A 1 86 ? 5.358 4.718 16.618 1.00 96.12 86 GLU A C 1
ATOM 710 O O . GLU A 1 86 ? 4.364 4.072 16.955 1.00 96.12 86 GLU A O 1
ATOM 715 N N . SER A 1 87 ? 5.257 5.777 15.804 1.00 95.88 87 SER A N 1
ATOM 716 C CA . SER A 1 87 ? 3.965 6.248 15.284 1.00 95.88 87 SER A CA 1
ATOM 717 C C . SER A 1 87 ? 3.261 5.194 14.424 1.00 95.88 87 SER A C 1
ATOM 719 O O . SER A 1 87 ? 2.036 5.082 14.458 1.00 95.88 87 SER A O 1
ATOM 721 N N . THR A 1 88 ? 4.029 4.385 13.691 1.00 94.12 88 THR A N 1
ATOM 722 C CA . THR A 1 88 ? 3.502 3.284 12.872 1.00 94.12 88 THR A CA 1
ATOM 723 C C . THR A 1 88 ? 3.068 2.107 13.743 1.00 94.12 88 THR A C 1
ATOM 725 O O . THR A 1 88 ? 2.017 1.513 13.501 1.00 94.12 88 THR A O 1
ATOM 728 N N . GLN A 1 89 ? 3.834 1.783 14.789 1.00 93.50 89 GLN A N 1
ATOM 729 C CA . GLN A 1 89 ? 3.490 0.717 15.733 1.00 93.50 89 GLN A CA 1
ATOM 730 C C . GLN A 1 89 ? 2.182 1.015 16.483 1.00 93.50 89 GLN A C 1
ATOM 732 O O . GLN A 1 89 ? 1.284 0.168 16.497 1.00 93.50 89 GLN A O 1
ATOM 737 N N . ASP A 1 90 ? 2.032 2.224 17.034 1.00 93.81 90 ASP A N 1
ATOM 738 C CA . ASP A 1 90 ? 0.799 2.670 17.703 1.00 93.81 90 ASP A CA 1
ATOM 739 C C . ASP A 1 90 ? -0.402 2.653 16.741 1.00 93.81 90 ASP A C 1
ATOM 741 O O . ASP A 1 90 ? -1.490 2.172 17.077 1.00 93.81 90 ASP A O 1
ATOM 745 N N . ALA A 1 91 ? -0.186 3.090 15.497 1.00 93.94 91 ALA A N 1
ATOM 746 C CA . ALA A 1 91 ? -1.202 3.049 14.458 1.00 93.94 91 ALA A CA 1
ATOM 747 C C . ALA A 1 91 ? -1.695 1.633 14.143 1.00 93.94 91 ALA A C 1
ATOM 749 O O . ALA A 1 91 ? -2.905 1.370 14.149 1.00 93.94 91 ALA A O 1
ATOM 750 N N . CYS A 1 92 ? -0.764 0.703 13.941 1.00 93.19 92 CYS A N 1
ATOM 751 C CA . CYS A 1 92 ? -1.068 -0.705 13.728 1.00 93.19 92 CYS A CA 1
ATOM 752 C C . CYS A 1 92 ? -1.818 -1.313 14.923 1.00 93.19 92 CYS A C 1
ATOM 754 O O . CYS A 1 92 ? -2.809 -2.023 14.726 1.00 93.19 92 CYS A O 1
ATOM 756 N N . ALA A 1 93 ? -1.397 -1.018 16.157 1.00 92.62 93 ALA A N 1
ATOM 757 C CA . ALA A 1 93 ? -2.051 -1.518 17.366 1.00 92.62 93 ALA A CA 1
ATOM 758 C C . ALA A 1 93 ? -3.520 -1.064 17.448 1.00 92.62 93 ALA A C 1
ATOM 760 O O . ALA A 1 93 ? -4.424 -1.896 17.592 1.00 92.62 93 ALA A O 1
ATOM 761 N N . LYS A 1 94 ? -3.781 0.234 17.251 1.00 92.38 94 LYS A N 1
ATOM 762 C CA . LYS A 1 94 ? -5.139 0.807 17.246 1.00 92.38 94 LYS A CA 1
ATOM 763 C C . LYS A 1 94 ? -6.020 0.206 16.152 1.00 92.38 94 LYS A C 1
ATOM 765 O O . LYS A 1 94 ? -7.176 -0.150 16.401 1.00 92.38 94 LYS A O 1
ATOM 770 N N . MET A 1 95 ? -5.479 0.038 14.946 1.00 93.56 95 MET A N 1
ATOM 771 C CA . MET A 1 95 ? -6.218 -0.552 13.829 1.00 93.56 95 MET A CA 1
ATOM 772 C C . MET A 1 95 ? -6.617 -2.009 14.090 1.00 93.56 95 MET A C 1
ATOM 774 O O . MET A 1 95 ? -7.753 -2.383 13.792 1.00 93.56 95 MET A O 1
ATOM 778 N N . ARG A 1 96 ? -5.741 -2.820 14.701 1.00 89.94 96 ARG A N 1
ATOM 779 C CA . ARG A 1 96 ? -6.050 -4.220 15.057 1.00 89.94 96 ARG A CA 1
ATOM 780 C C . ARG A 1 96 ? -7.227 -4.313 16.029 1.00 89.94 96 ARG A C 1
ATOM 782 O O . ARG A 1 96 ? -8.132 -5.122 15.812 1.00 89.94 96 ARG A O 1
ATOM 789 N N . VAL A 1 97 ? -7.260 -3.448 17.045 1.00 86.62 97 VAL A N 1
ATOM 790 C CA . VAL A 1 97 ? -8.360 -3.389 18.025 1.00 86.62 97 VAL A CA 1
ATOM 791 C C . VAL A 1 97 ? -9.671 -2.959 17.360 1.00 86.62 97 VAL A C 1
ATOM 793 O O . VAL A 1 97 ? -10.699 -3.625 17.512 1.00 86.62 97 VAL A O 1
ATOM 796 N N . ASN A 1 98 ? -9.637 -1.898 16.550 1.00 82.12 98 ASN A N 1
ATOM 797 C CA . ASN A 1 98 ? -10.825 -1.388 15.860 1.00 82.12 98 ASN A CA 1
ATOM 798 C C . ASN A 1 98 ? -11.414 -2.405 14.872 1.00 82.12 98 ASN A C 1
ATOM 800 O O . ASN A 1 98 ? -12.637 -2.542 14.774 1.00 82.12 98 ASN A O 1
ATOM 804 N N . ASN A 1 99 ? -10.566 -3.145 14.151 1.00 80.00 99 ASN A N 1
ATOM 805 C CA . ASN A 1 99 ? -11.008 -4.177 13.214 1.00 80.00 99 ASN A CA 1
ATOM 806 C C . ASN A 1 99 ? -11.722 -5.328 13.952 1.00 80.00 99 ASN A C 1
ATOM 808 O O . ASN A 1 99 ? -12.784 -5.784 13.521 1.00 80.00 99 ASN A O 1
ATOM 812 N N . PHE A 1 100 ? -11.206 -5.733 15.119 1.00 74.19 100 PHE A N 1
ATOM 813 C CA . PHE A 1 100 ? -11.845 -6.739 15.972 1.00 74.19 100 PHE A CA 1
ATOM 814 C C . PHE A 1 100 ? -13.206 -6.268 16.511 1.00 74.19 100 PHE A C 1
ATOM 816 O O . PHE A 1 100 ? -14.196 -7.003 16.437 1.00 74.19 100 PHE A O 1
ATOM 823 N N . ALA A 1 101 ? -13.291 -5.020 16.982 1.00 68.81 101 ALA A N 1
ATOM 824 C CA . ALA A 1 101 ? -14.539 -4.431 17.468 1.00 68.81 101 ALA A CA 1
ATOM 825 C C . ALA A 1 101 ? -15.615 -4.352 16.366 1.00 68.81 101 ALA A C 1
ATOM 827 O O . ALA A 1 101 ? -16.763 -4.754 16.590 1.00 68.81 101 ALA A O 1
ATOM 828 N N . LYS A 1 102 ? -15.240 -3.920 15.152 1.00 72.75 102 LYS A N 1
ATOM 829 C CA . LYS A 1 102 ? -16.136 -3.898 13.980 1.00 72.75 102 LYS A CA 1
ATOM 830 C C . LYS A 1 102 ? -16.649 -5.297 13.637 1.00 72.75 102 LYS A C 1
ATOM 832 O O . LYS A 1 102 ? -17.862 -5.483 13.529 1.00 72.75 102 LYS A O 1
ATOM 837 N N . LYS A 1 103 ? -15.759 -6.293 13.545 1.00 74.00 103 LYS A N 1
ATOM 838 C CA . LYS A 1 103 ? -16.132 -7.695 13.275 1.00 74.00 103 LYS A CA 1
ATOM 839 C C . LYS A 1 103 ? -17.108 -8.243 14.323 1.00 74.00 103 LYS A C 1
ATOM 841 O O . LYS A 1 103 ? -18.079 -8.904 13.963 1.00 74.00 103 LYS A O 1
ATOM 846 N N . LYS A 1 104 ? -16.907 -7.934 15.610 1.00 68.38 104 LYS A N 1
ATOM 847 C CA . LYS A 1 104 ? -17.814 -8.349 16.697 1.00 68.38 104 LYS A CA 1
ATOM 848 C C . LYS A 1 104 ? -19.199 -7.698 16.583 1.00 68.38 104 LYS A C 1
ATOM 850 O O . LYS A 1 104 ? -20.202 -8.372 16.802 1.00 68.38 104 LYS A O 1
ATOM 855 N N . SER A 1 105 ? -19.259 -6.416 16.225 1.00 63.19 105 SER A N 1
ATOM 856 C CA . SER A 1 105 ? -20.521 -5.688 16.016 1.00 63.19 105 SER A CA 1
ATOM 857 C C . SER A 1 105 ? -21.317 -6.236 14.824 1.00 63.19 105 SER A C 1
ATOM 859 O O . SER A 1 105 ? -22.510 -6.506 14.955 1.00 63.19 105 SER A O 1
ATOM 861 N N . LEU A 1 106 ? -20.647 -6.498 13.697 1.00 72.06 106 LEU A N 1
ATOM 862 C CA . LEU A 1 106 ? -21.244 -7.134 12.514 1.00 72.06 106 LEU A CA 1
ATOM 863 C C . LEU A 1 106 ? -21.833 -8.512 12.840 1.00 72.06 106 LEU A C 1
ATOM 865 O O . LEU A 1 106 ? -22.987 -8.772 12.514 1.00 72.06 106 LEU A O 1
ATOM 869 N N . LYS A 1 107 ? -21.088 -9.359 13.562 1.00 71.88 107 LYS A N 1
ATOM 870 C CA . LYS A 1 107 ? -21.579 -10.680 13.989 1.00 71.88 107 LYS A CA 1
ATOM 871 C C . LYS A 1 107 ? -22.820 -10.590 14.882 1.00 71.88 107 LYS A C 1
ATOM 873 O O . LYS A 1 107 ? -23.737 -11.378 14.707 1.00 71.88 107 LYS A O 1
ATOM 878 N N . LYS A 1 108 ? -22.880 -9.618 15.800 1.00 67.75 108 LYS A N 1
ATOM 879 C CA . LYS A 1 108 ? -24.067 -9.397 16.644 1.00 67.75 108 LYS A CA 1
ATOM 880 C C . LYS A 1 108 ? -25.284 -8.908 15.855 1.00 67.75 108 LYS A C 1
ATOM 882 O O . LYS A 1 108 ? -26.398 -9.257 16.222 1.00 67.75 108 LYS A O 1
ATOM 887 N N . LYS A 1 109 ? -25.089 -8.101 14.805 1.00 67.31 109 LYS A N 1
ATOM 888 C CA . LYS A 1 109 ? -26.186 -7.650 13.930 1.00 67.31 109 LYS A CA 1
ATOM 889 C C . LYS A 1 109 ? -26.759 -8.774 13.072 1.00 67.31 109 LYS A C 1
ATOM 891 O O . LYS A 1 109 ? -27.934 -8.723 12.770 1.00 67.31 109 LYS A O 1
ATOM 896 N N . LEU A 1 110 ? -25.947 -9.764 12.704 1.00 70.19 110 LEU A N 1
ATOM 897 C CA . LEU A 1 110 ? -26.392 -10.910 11.906 1.00 70.19 110 LEU A CA 1
ATOM 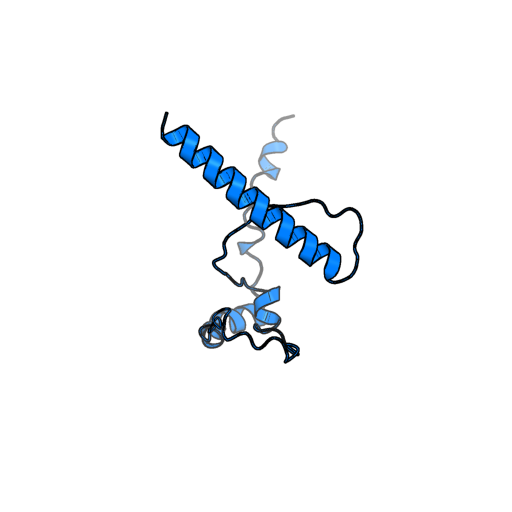898 C C . LEU A 1 110 ? -27.148 -11.974 12.729 1.00 70.19 110 LEU A C 1
ATOM 900 O O . LEU A 1 110 ? -27.713 -12.895 12.158 1.00 70.19 110 LEU A O 1
ATOM 904 N N . GLN A 1 111 ? -27.108 -11.880 14.062 1.00 64.06 111 GLN A N 1
ATOM 905 C CA . GLN A 1 111 ? -27.775 -12.803 14.994 1.00 64.06 111 GLN A CA 1
ATOM 906 C C . GLN A 1 111 ? -29.088 -12.240 15.570 1.00 64.06 111 GLN A C 1
ATOM 908 O O . GLN A 1 111 ? -29.658 -12.841 16.478 1.00 64.06 111 GLN A O 1
ATOM 913 N N . LYS A 1 112 ? -29.537 -11.077 15.089 1.00 52.25 112 LYS A N 1
ATOM 914 C CA . LYS A 1 112 ? -30.850 -10.489 15.375 1.00 52.25 112 LYS A CA 1
ATOM 915 C C . LYS A 1 112 ? -31.661 -10.462 14.094 1.00 52.25 112 LYS A C 1
ATOM 917 O O . LYS A 1 112 ? -32.889 -10.629 14.213 1.00 52.25 112 LYS A O 1
#

Radius of gyration: 23.81 Å; chains: 1; bounding box: 51×43×53 Å

Organism: Dicentrarchus labrax (NCBI:txid13489)